Protein AF-A0A411YDJ8-F1 (afdb_monomer_lite)

Secondary structure (DSSP, 8-state):
--SSSS--SS-HHHHHHHHHHSTT--EEEE---TTHHHHHHHHHHHTT--EEEEESPPSSHHHHHHHHHHHHHHHHHHHHTS-SS--EEEEESSS--EE----

Structure (mmCIF, N/CA/C/O backbone):
data_AF-A0A411YDJ8-F1
#
_entry.id   AF-A0A411YDJ8-F1
#
loop_
_atom_site.group_PDB
_atom_site.id
_atom_site.type_symbol
_atom_site.label_atom_id
_atom_site.label_alt_id
_atom_site.label_comp_id
_atom_site.label_asym_id
_atom_site.label_entity_id
_atom_site.label_seq_id
_atom_site.pdbx_PDB_ins_code
_atom_site.Cartn_x
_atom_site.Cartn_y
_atom_site.Cartn_z
_atom_site.occupancy
_atom_site.B_iso_or_equiv
_atom_site.auth_seq_id
_atom_site.auth_comp_id
_atom_site.auth_asym_id
_atom_site.auth_atom_id
_atom_site.pdbx_PDB_model_num
ATOM 1 N N . MET A 1 1 ? 25.075 5.152 9.532 1.00 44.88 1 MET A N 1
ATOM 2 C CA . MET A 1 1 ? 25.297 3.687 9.551 1.00 44.88 1 MET A CA 1
ATOM 3 C C . MET A 1 1 ? 24.889 3.119 10.917 1.00 44.88 1 MET A C 1
ATOM 5 O O . MET A 1 1 ? 25.694 2.502 11.591 1.00 44.88 1 MET A O 1
ATOM 9 N N . GLN A 1 2 ? 23.659 3.386 11.375 1.00 37.84 2 GLN A N 1
ATOM 10 C CA . GLN A 1 2 ? 23.241 3.032 12.747 1.00 37.84 2 GLN A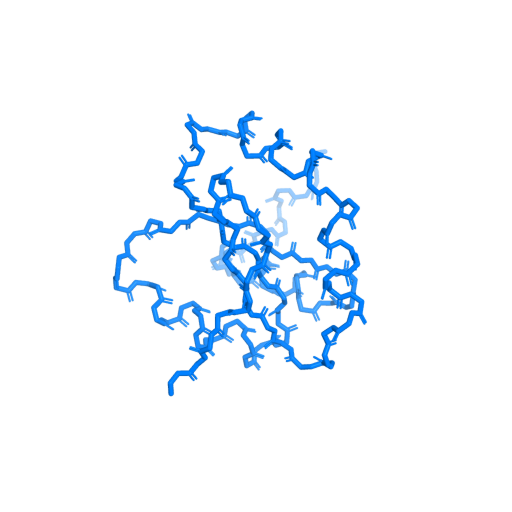 CA 1
ATOM 11 C C . GLN A 1 2 ? 21.816 2.458 12.829 1.00 37.84 2 GLN A C 1
ATOM 13 O O . GLN A 1 2 ? 21.428 1.984 13.884 1.00 37.84 2 GLN A O 1
ATOM 18 N N . LEU A 1 3 ? 21.070 2.426 11.713 1.00 37.16 3 LEU A N 1
ATOM 19 C CA . LEU A 1 3 ? 19.739 1.807 11.650 1.00 37.16 3 LEU A CA 1
ATOM 20 C C . LEU A 1 3 ? 19.780 0.277 11.491 1.00 37.16 3 LEU A C 1
ATOM 22 O O . LEU A 1 3 ? 18.787 -0.387 11.749 1.00 37.16 3 LEU A O 1
ATOM 26 N N . GLU A 1 4 ? 20.907 -0.296 11.060 1.00 41.62 4 GLU A N 1
ATOM 27 C CA . GLU A 1 4 ? 20.991 -1.735 10.756 1.00 41.62 4 GLU A CA 1
ATOM 28 C C . GLU A 1 4 ? 21.178 -2.609 12.007 1.00 41.62 4 GLU A C 1
ATOM 30 O O . GLU A 1 4 ? 20.901 -3.803 11.963 1.00 41.62 4 GLU A O 1
ATOM 35 N N . ALA A 1 5 ? 21.610 -2.027 13.131 1.00 41.62 5 ALA A N 1
ATOM 36 C CA . ALA A 1 5 ? 21.920 -2.766 14.357 1.00 41.62 5 ALA A CA 1
ATOM 37 C C . ALA A 1 5 ? 20.709 -2.973 15.290 1.00 41.62 5 ALA A C 1
ATOM 39 O O . ALA A 1 5 ? 20.763 -3.839 16.159 1.00 41.62 5 ALA A O 1
ATOM 40 N N . GLU A 1 6 ? 19.618 -2.220 15.107 1.00 43.12 6 GLU A N 1
ATOM 41 C CA . GLU A 1 6 ? 18.387 -2.348 15.910 1.00 43.12 6 GLU A CA 1
ATOM 42 C C . GLU A 1 6 ? 17.325 -3.249 15.256 1.00 43.12 6 GLU A C 1
ATOM 44 O O . GLU A 1 6 ? 16.344 -3.617 15.898 1.00 43.12 6 GLU A O 1
ATOM 49 N N . LEU A 1 7 ? 17.542 -3.692 14.011 1.00 45.66 7 LEU A N 1
ATOM 50 C CA . LEU A 1 7 ? 16.673 -4.633 13.286 1.00 45.66 7 LEU A CA 1
ATOM 51 C C . LEU A 1 7 ? 16.900 -6.089 13.748 1.00 45.66 7 LEU A C 1
ATOM 53 O O . LEU A 1 7 ? 17.043 -7.016 12.947 1.00 45.66 7 LEU A O 1
ATOM 57 N N . GLY A 1 8 ? 16.989 -6.293 15.061 1.00 39.25 8 GLY A N 1
ATOM 58 C CA . GLY A 1 8 ? 17.183 -7.592 15.683 1.00 39.25 8 GLY A CA 1
ATOM 59 C C . GLY A 1 8 ? 15.967 -8.493 15.499 1.00 39.25 8 GLY A C 1
ATOM 60 O O . GLY A 1 8 ? 15.004 -8.367 16.236 1.00 39.25 8 GLY A O 1
ATOM 61 N N . SER A 1 9 ? 16.050 -9.437 14.559 1.00 45.44 9 SER A N 1
ATOM 62 C CA . SER A 1 9 ? 15.372 -10.753 14.490 1.00 45.44 9 SER A CA 1
ATOM 63 C C . SER A 1 9 ? 13.853 -10.894 14.720 1.00 45.44 9 SER A C 1
ATOM 65 O O . SER A 1 9 ? 13.344 -11.995 14.528 1.00 45.44 9 SER A O 1
ATOM 67 N N . GLY A 1 10 ? 13.106 -9.844 15.060 1.00 46.25 10 GLY A N 1
ATOM 68 C CA . GLY A 1 10 ? 11.691 -9.754 14.716 1.00 46.25 10 GLY A CA 1
ATOM 69 C C . GLY A 1 10 ? 11.650 -9.665 13.201 1.00 46.25 10 GLY A C 1
ATOM 70 O O . GLY A 1 10 ? 12.315 -8.802 12.625 1.00 46.25 10 GLY A O 1
ATOM 71 N N . THR A 1 11 ? 11.026 -10.641 12.539 1.00 55.50 11 THR A N 1
ATOM 72 C CA . THR A 1 11 ? 11.039 -10.732 11.068 1.00 55.50 11 THR A CA 1
ATOM 73 C C . THR A 1 11 ? 10.736 -9.355 10.480 1.00 55.50 11 THR A C 1
ATOM 75 O O . THR A 1 11 ? 9.841 -8.689 10.980 1.00 55.50 11 THR A O 1
ATOM 78 N N . ALA A 1 12 ? 11.493 -8.883 9.482 1.00 66.31 12 ALA A N 1
ATOM 79 C CA . ALA A 1 12 ? 11.384 -7.510 8.962 1.00 66.31 12 ALA A CA 1
ATOM 80 C C . ALA A 1 12 ? 9.927 -7.048 8.711 1.00 66.31 12 ALA A C 1
ATOM 82 O O . ALA A 1 12 ? 9.607 -5.871 8.858 1.00 66.31 12 ALA A O 1
ATOM 83 N N . ASP A 1 13 ? 9.039 -7.996 8.410 1.00 65.00 13 ASP A N 1
ATOM 84 C CA . ASP A 1 13 ? 7.593 -7.829 8.310 1.00 65.00 13 ASP A CA 1
ATOM 85 C C . ASP A 1 13 ? 6.930 -7.2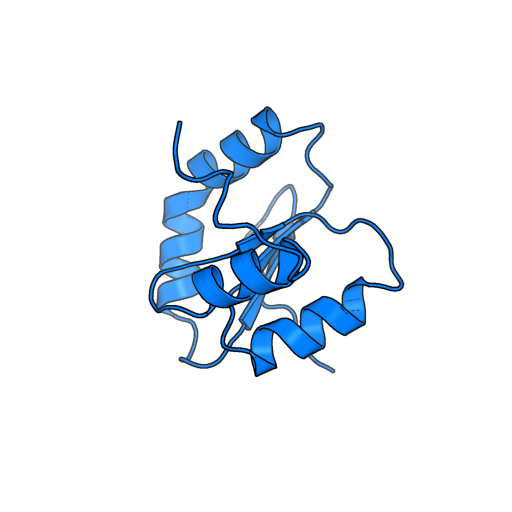83 9.592 1.00 65.00 13 ASP A C 1
ATOM 87 O O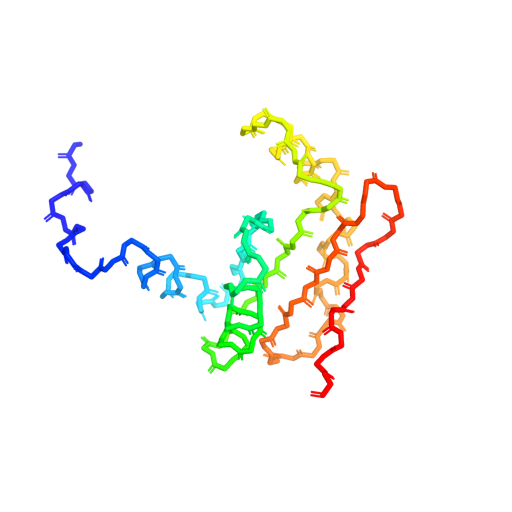 . ASP A 1 13 ? 6.096 -6.392 9.488 1.00 65.00 13 ASP A O 1
ATOM 91 N N . GLU A 1 14 ? 7.286 -7.748 10.792 1.00 67.62 14 GLU A N 1
ATOM 92 C CA . GLU A 1 14 ? 6.744 -7.254 12.072 1.00 67.62 14 GLU A CA 1
ATOM 93 C C . GLU A 1 14 ? 7.091 -5.782 12.311 1.00 67.62 14 GLU A C 1
ATOM 95 O O . GLU A 1 14 ? 6.249 -5.014 12.773 1.00 67.62 14 GLU A O 1
ATOM 100 N N . LEU A 1 15 ? 8.303 -5.366 11.939 1.00 71.69 15 LEU A N 1
ATOM 101 C CA . LEU A 1 15 ? 8.742 -3.973 12.050 1.00 71.69 15 LEU A CA 1
ATOM 102 C C . LEU A 1 15 ? 8.043 -3.079 11.022 1.00 71.69 15 LEU A C 1
ATOM 104 O O . LEU A 1 15 ? 7.597 -1.984 11.357 1.00 71.69 15 LEU A O 1
ATOM 108 N N . ILE A 1 16 ? 7.885 -3.564 9.787 1.00 73.38 16 ILE A N 1
ATOM 109 C CA . ILE A 1 16 ? 7.113 -2.875 8.743 1.00 73.38 16 ILE A CA 1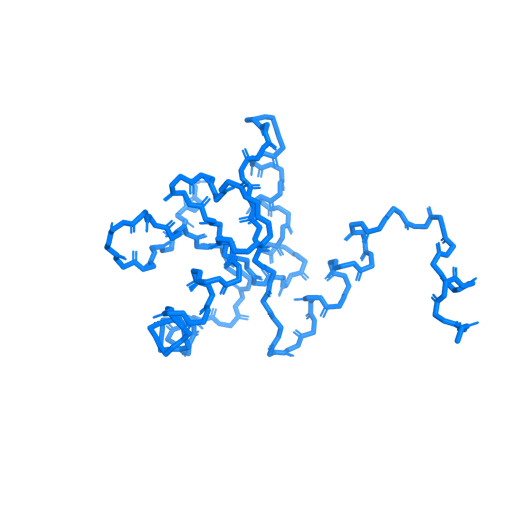
ATOM 110 C C . ILE A 1 16 ? 5.649 -2.734 9.168 1.00 73.38 16 ILE A C 1
ATOM 112 O O . ILE A 1 16 ? 5.062 -1.668 8.997 1.00 73.38 16 ILE A O 1
ATOM 116 N N . VAL A 1 17 ? 5.064 -3.785 9.741 1.00 75.25 17 VAL A N 1
ATOM 117 C CA . VAL A 1 17 ? 3.696 -3.783 10.270 1.00 75.25 17 VAL A CA 1
ATOM 118 C C . VAL A 1 17 ? 3.565 -2.809 11.433 1.00 75.25 17 VAL A C 1
ATOM 120 O O . VAL A 1 17 ? 2.620 -2.029 11.434 1.00 75.25 17 VAL A O 1
ATOM 123 N N . GLY A 1 18 ? 4.512 -2.805 12.374 1.00 77.00 18 GLY A N 1
ATOM 124 C CA . GLY A 1 18 ? 4.549 -1.846 13.476 1.00 77.00 18 GLY A CA 1
ATOM 125 C C . GLY A 1 18 ? 4.572 -0.408 12.964 1.00 77.00 18 GLY A C 1
ATOM 126 O O . GLY A 1 18 ? 3.704 0.385 13.315 1.00 77.00 18 GLY A O 1
ATOM 127 N N . TRP A 1 19 ? 5.480 -0.098 12.040 1.00 77.56 19 TRP A N 1
ATOM 128 C CA . TRP A 1 19 ? 5.573 1.238 11.454 1.00 77.56 19 TRP A CA 1
ATOM 129 C C . TRP A 1 19 ? 4.313 1.629 10.665 1.00 77.56 19 TRP A C 1
ATOM 131 O O . TRP A 1 19 ? 3.802 2.736 10.801 1.00 77.56 19 TRP A O 1
ATOM 141 N N . CYS A 1 20 ? 3.744 0.702 9.892 1.00 81.56 20 CYS A N 1
ATOM 142 C CA . CYS A 1 20 ? 2.522 0.949 9.123 1.00 81.56 20 CYS A CA 1
ATOM 143 C C . CYS A 1 20 ? 1.232 0.901 9.960 1.00 81.56 20 CYS A C 1
ATOM 145 O O . CYS A 1 20 ? 0.161 1.182 9.421 1.00 81.56 20 CYS A O 1
ATOM 147 N N . SER A 1 21 ? 1.309 0.507 11.234 1.00 78.19 21 SER A N 1
ATOM 148 C CA . SER A 1 21 ? 0.182 0.566 12.175 1.00 78.19 21 SER A CA 1
ATOM 149 C C . SER A 1 21 ? 0.009 1.962 12.780 1.00 78.19 21 SER A C 1
ATOM 151 O O . SER A 1 21 ? -1.042 2.268 13.344 1.00 78.19 21 SER A O 1
ATOM 153 N N . GLU A 1 22 ? 1.016 2.829 12.634 1.00 78.44 22 GLU A N 1
ATOM 154 C CA . GLU A 1 22 ? 0.920 4.230 13.018 1.00 78.44 22 GLU A CA 1
ATOM 155 C C . GLU A 1 22 ? -0.014 5.013 12.076 1.00 78.44 22 GLU A C 1
ATOM 157 O O . GLU A 1 22 ? -0.084 4.730 10.872 1.00 78.44 22 GLU A O 1
ATOM 162 N N . PRO A 1 23 ? -0.699 6.059 12.578 1.00 71.31 23 PRO A N 1
ATOM 163 C CA . PRO A 1 23 ? -1.499 6.942 11.739 1.00 71.31 23 PRO A CA 1
ATOM 164 C C . PRO A 1 23 ? -0.691 7.524 10.570 1.00 71.31 23 PRO A C 1
ATOM 166 O O . PRO A 1 23 ? 0.502 7.790 10.692 1.00 71.31 23 PRO A O 1
ATOM 169 N N . ASN A 1 24 ? -1.370 7.782 9.449 1.00 75.62 24 ASN A N 1
ATOM 170 C CA . ASN A 1 24 ? -0.813 8.367 8.218 1.00 75.62 24 ASN A CA 1
ATOM 171 C C . ASN A 1 24 ? 0.175 7.489 7.430 1.00 75.62 24 ASN A C 1
ATOM 173 O O . ASN A 1 24 ? 0.695 7.943 6.412 1.00 75.62 24 ASN A O 1
ATOM 177 N N . HIS A 1 25 ? 0.392 6.236 7.830 1.00 82.69 25 HIS A N 1
ATOM 178 C CA . HIS A 1 25 ? 1.196 5.293 7.060 1.00 82.69 25 HIS A CA 1
ATOM 179 C C . HIS A 1 25 ? 0.318 4.324 6.256 1.00 82.69 25 HIS A C 1
ATOM 181 O O . HIS A 1 25 ? -0.776 3.929 6.665 1.00 82.69 25 HIS A O 1
ATOM 187 N N . VAL A 1 26 ? 0.804 3.950 5.070 1.00 85.19 26 VAL A N 1
ATOM 188 C CA . VAL A 1 26 ? 0.188 2.954 4.185 1.00 85.19 26 VAL A CA 1
ATOM 189 C C . VAL A 1 26 ? 1.269 2.028 3.663 1.00 85.19 26 VAL A C 1
ATOM 191 O O . VAL A 1 26 ? 2.254 2.469 3.071 1.00 85.19 26 VAL A O 1
ATOM 194 N N . TRP A 1 27 ? 1.036 0.727 3.790 1.00 86.12 27 TRP A N 1
ATOM 195 C CA . TRP A 1 27 ? 1.898 -0.274 3.191 1.00 86.12 27 TRP A CA 1
ATOM 196 C C . TRP A 1 27 ? 1.523 -0.520 1.724 1.00 86.12 27 TRP A C 1
ATOM 198 O O . TRP A 1 27 ? 0.464 -1.068 1.418 1.00 86.12 27 TRP A O 1
ATOM 208 N N . VAL A 1 28 ? 2.408 -0.163 0.791 1.00 86.88 28 VAL A N 1
ATOM 209 C CA . VAL A 1 28 ? 2.263 -0.516 -0.632 1.00 86.88 28 VAL A CA 1
ATOM 210 C C . VAL A 1 28 ? 3.009 -1.816 -0.930 1.00 86.88 28 VAL A C 1
ATOM 212 O O . VAL A 1 28 ? 4.227 -1.885 -0.772 1.00 86.88 28 VAL A O 1
ATOM 215 N N . THR A 1 29 ? 2.294 -2.842 -1.392 1.00 82.69 29 THR A N 1
ATOM 216 C CA . THR A 1 29 ? 2.841 -4.194 -1.573 1.00 82.69 29 THR A CA 1
ATOM 217 C C . THR A 1 29 ? 2.370 -4.882 -2.861 1.00 82.69 29 THR A C 1
ATOM 219 O O . THR A 1 29 ? 1.517 -4.375 -3.598 1.00 82.69 29 THR A O 1
ATOM 222 N N . ILE A 1 30 ? 2.956 -6.046 -3.145 1.00 79.69 30 ILE A N 1
ATOM 223 C CA . ILE A 1 30 ? 2.697 -6.893 -4.315 1.00 79.69 30 ILE A CA 1
ATOM 224 C C . ILE A 1 30 ? 2.262 -8.301 -3.883 1.00 79.69 30 ILE A C 1
ATOM 226 O O . ILE A 1 30 ? 2.495 -8.746 -2.764 1.00 79.69 30 ILE A O 1
ATOM 230 N N . ASP A 1 31 ? 1.575 -9.001 -4.777 1.00 67.50 31 ASP A N 1
ATOM 231 C CA . ASP A 1 31 ? 0.713 -10.150 -4.475 1.00 67.50 31 ASP A CA 1
ATOM 232 C C . ASP A 1 31 ? 1.414 -11.525 -4.514 1.00 67.50 31 ASP A C 1
ATOM 234 O O . ASP A 1 31 ? 0.768 -12.536 -4.803 1.00 67.50 31 ASP A O 1
ATOM 238 N N . HIS A 1 32 ? 2.725 -11.591 -4.269 1.00 56.94 32 HIS A N 1
ATOM 239 C CA . HIS A 1 32 ? 3.449 -12.855 -4.400 1.00 56.94 32 HIS A CA 1
ATOM 240 C C . HIS A 1 32 ? 2.988 -13.877 -3.333 1.00 56.94 32 HIS A C 1
ATOM 242 O O . HIS A 1 32 ? 3.044 -13.642 -2.121 1.00 56.94 32 HIS A O 1
ATOM 248 N N . ASP A 1 33 ? 2.514 -15.007 -3.861 1.00 43.34 33 ASP A N 1
ATOM 249 C CA . ASP A 1 33 ? 1.933 -16.210 -3.258 1.00 43.34 33 ASP A CA 1
ATOM 250 C C . ASP A 1 33 ? 0.496 -16.171 -2.703 1.00 43.34 33 ASP A C 1
ATOM 252 O O . ASP A 1 33 ? 0.156 -15.604 -1.662 1.00 43.34 33 ASP A O 1
ATOM 256 N N . ALA A 1 34 ? -0.369 -16.933 -3.378 1.00 38.69 34 ALA A N 1
ATOM 257 C CA . ALA A 1 34 ? -1.791 -17.089 -3.088 1.00 38.69 34 ALA A CA 1
ATOM 258 C C . ALA A 1 34 ? -2.111 -17.755 -1.728 1.00 38.69 34 ALA A C 1
ATOM 260 O O . ALA A 1 34 ? -3.271 -17.724 -1.321 1.00 38.69 34 ALA A O 1
ATOM 261 N N . ARG A 1 35 ? -1.122 -18.299 -0.998 1.00 44.22 35 ARG A N 1
ATOM 262 C CA . ARG A 1 35 ? -1.284 -18.758 0.402 1.00 44.22 35 ARG A CA 1
ATOM 263 C C . ARG A 1 35 ? -1.197 -17.612 1.414 1.00 44.22 35 ARG A C 1
ATOM 265 O O . ARG A 1 35 ? -1.948 -17.593 2.383 1.00 44.22 35 ARG A O 1
ATOM 272 N N . SER A 1 36 ? -0.348 -16.625 1.152 1.00 53.91 36 SER A N 1
ATOM 273 C CA . SER A 1 36 ? -0.083 -15.483 2.040 1.00 53.91 36 SER A CA 1
ATOM 274 C C . SER A 1 36 ? -1.085 -14.346 1.840 1.00 53.91 36 SER A C 1
ATOM 276 O O . SER A 1 36 ? -1.201 -13.456 2.675 1.00 53.91 36 SER A O 1
ATOM 278 N N . ARG A 1 37 ? -1.823 -14.384 0.725 1.00 58.75 37 ARG A N 1
ATOM 279 C CA . ARG A 1 37 ? -2.836 -13.403 0.335 1.00 58.75 37 ARG A CA 1
ATOM 280 C C . ARG A 1 37 ? -3.935 -13.250 1.384 1.00 58.75 37 ARG A C 1
ATOM 282 O O . ARG A 1 37 ? -4.189 -12.148 1.847 1.00 58.75 37 ARG A O 1
ATOM 289 N N . HIS A 1 38 ? -4.589 -14.349 1.761 1.00 57.16 38 HIS A N 1
ATOM 290 C CA . HIS A 1 38 ? -5.682 -14.285 2.732 1.00 57.16 38 HIS A CA 1
ATOM 291 C C . HIS A 1 38 ? -5.166 -13.904 4.116 1.00 57.16 38 HIS A C 1
ATOM 293 O O . HIS A 1 38 ? -5.751 -13.030 4.734 1.00 57.16 38 HIS A O 1
ATOM 299 N N . ILE A 1 39 ? -4.031 -14.476 4.531 1.00 56.88 39 ILE A N 1
ATOM 300 C CA . ILE A 1 39 ? -3.425 -14.239 5.845 1.00 56.88 39 ILE A CA 1
ATOM 301 C C . ILE A 1 39 ? -3.013 -12.772 5.994 1.00 56.88 39 ILE A C 1
ATOM 303 O O . ILE A 1 39 ? -3.417 -12.125 6.951 1.00 56.88 39 ILE A O 1
ATOM 307 N N . ARG A 1 40 ? -2.291 -12.197 5.023 1.00 64.69 40 ARG A N 1
ATOM 308 C CA . ARG A 1 40 ? -1.912 -10.776 5.074 1.00 64.69 40 ARG A CA 1
ATOM 309 C C . ARG A 1 40 ? -3.139 -9.866 4.990 1.00 64.69 40 ARG A C 1
ATOM 311 O O . ARG A 1 40 ? -3.236 -8.909 5.743 1.00 64.69 40 ARG A O 1
ATOM 318 N N . PHE A 1 41 ? -4.121 -10.178 4.146 1.00 68.00 41 PHE A N 1
ATOM 319 C CA . PHE A 1 41 ? -5.314 -9.332 4.011 1.00 68.00 41 PHE A CA 1
ATOM 320 C C . PHE A 1 41 ? -6.316 -9.459 5.154 1.00 68.00 41 PHE A C 1
ATOM 322 O O . PHE A 1 41 ? -7.089 -8.531 5.361 1.00 68.00 41 PHE A O 1
ATOM 329 N N . SER A 1 42 ? -6.321 -10.565 5.897 1.00 65.94 42 SER A N 1
ATOM 330 C CA . SER A 1 42 ? -7.107 -10.690 7.122 1.00 65.94 42 SER A CA 1
ATOM 331 C C . SER A 1 42 ? -6.364 -10.110 8.322 1.00 65.94 42 SER A C 1
ATOM 333 O O . SER A 1 42 ? -6.995 -9.494 9.171 1.00 65.94 42 SER A O 1
ATOM 335 N N . MET A 1 43 ? -5.037 -10.271 8.396 1.00 72.12 43 MET A N 1
ATOM 336 C CA . MET A 1 43 ? -4.247 -9.837 9.552 1.00 72.12 43 MET A CA 1
ATOM 337 C C . MET A 1 43 ? -3.930 -8.342 9.548 1.00 72.12 43 MET A C 1
ATOM 339 O O . MET A 1 43 ? -4.041 -7.708 10.592 1.00 72.12 43 MET A O 1
ATOM 343 N N . LEU A 1 44 ? -3.572 -7.742 8.409 1.00 76.25 44 LEU A N 1
ATOM 344 C CA . LEU A 1 44 ? -3.180 -6.325 8.370 1.00 76.25 44 LEU A CA 1
ATOM 345 C C . LEU A 1 44 ? -4.290 -5.388 8.875 1.00 76.25 44 LEU A C 1
ATOM 347 O O . LEU A 1 44 ? -4.004 -4.572 9.751 1.00 76.25 44 LEU A O 1
ATOM 351 N N . PRO A 1 45 ? -5.563 -5.567 8.468 1.00 75.12 45 PRO A N 1
ATOM 352 C CA . PRO A 1 45 ? -6.689 -4.871 9.084 1.00 75.12 45 PRO A CA 1
ATOM 353 C C . PRO A 1 45 ? -6.774 -5.015 10.605 1.00 75.12 45 PRO A C 1
ATOM 355 O O . PRO A 1 45 ? -7.010 -4.028 11.300 1.00 75.12 45 PRO A O 1
ATOM 358 N N . THR A 1 46 ? -6.574 -6.230 11.134 1.00 75.25 46 THR A N 1
ATOM 359 C CA . THR A 1 46 ? -6.645 -6.490 12.586 1.00 75.25 46 THR A CA 1
ATOM 360 C C . THR A 1 46 ? -5.514 -5.830 13.367 1.00 75.25 46 THR A C 1
ATOM 362 O O . THR A 1 46 ? -5.678 -5.559 14.551 1.00 75.25 46 THR A O 1
ATOM 365 N N . LEU A 1 47 ? -4.403 -5.527 12.696 1.00 77.25 47 LEU A N 1
ATOM 366 C CA . LEU A 1 47 ? -3.244 -4.834 13.255 1.00 77.25 47 LEU A CA 1
ATOM 367 C C . LEU A 1 47 ? -3.299 -3.315 13.014 1.00 77.25 47 LEU A C 1
ATOM 369 O O . LEU A 1 47 ? -2.321 -2.622 13.257 1.00 77.25 47 LEU A O 1
ATOM 373 N N . GLY A 1 48 ? -4.427 -2.792 12.516 1.00 78.62 48 GLY A N 1
ATOM 374 C CA . GLY A 1 48 ? -4.602 -1.365 12.235 1.00 78.62 48 GLY A CA 1
ATOM 375 C C . GLY A 1 48 ? -3.877 -0.873 10.980 1.00 78.62 48 GLY A C 1
ATOM 376 O O . GLY A 1 48 ? -3.873 0.322 10.713 1.00 78.62 48 GLY A O 1
ATOM 377 N N . VAL A 1 49 ? -3.304 -1.772 10.178 1.00 81.44 49 VAL A N 1
ATOM 378 C CA . VAL A 1 49 ? -2.500 -1.408 9.009 1.00 81.44 49 VAL A CA 1
ATOM 379 C C . VAL A 1 49 ? -3.381 -1.141 7.790 1.00 81.44 49 VAL A C 1
ATOM 381 O O . VAL A 1 49 ? -4.227 -1.955 7.402 1.00 81.44 49 VAL A O 1
ATOM 384 N N . HIS A 1 50 ? -3.129 -0.012 7.131 1.00 84.38 50 HIS A N 1
ATOM 385 C CA . HIS A 1 50 ? -3.653 0.297 5.804 1.00 84.38 50 HIS A CA 1
ATOM 386 C C . HIS A 1 50 ? -2.723 -0.245 4.716 1.00 84.38 50 HIS A C 1
ATOM 388 O O . HIS A 1 50 ? -1.519 -0.006 4.759 1.00 84.38 50 HIS A O 1
ATOM 394 N N . ALA A 1 51 ? -3.263 -0.957 3.720 1.00 85.88 51 ALA A N 1
ATOM 395 C CA . ALA A 1 51 ? -2.435 -1.589 2.689 1.00 85.88 51 ALA A CA 1
ATOM 396 C C . ALA A 1 51 ? -2.983 -1.436 1.262 1.00 85.88 51 ALA A C 1
ATOM 398 O O . ALA A 1 51 ? -4.147 -1.733 1.002 1.00 85.88 51 ALA A O 1
ATOM 399 N N . ILE A 1 52 ? -2.130 -1.051 0.310 1.00 88.50 52 ILE A N 1
ATOM 400 C CA . ILE A 1 52 ? -2.443 -0.985 -1.124 1.00 88.50 52 ILE A CA 1
ATOM 401 C C . ILE A 1 52 ? -1.676 -2.078 -1.861 1.00 88.50 52 ILE A C 1
ATOM 403 O O . ILE A 1 52 ? -0.453 -2.155 -1.803 1.00 88.50 52 ILE A O 1
ATOM 407 N N . VAL A 1 53 ? -2.403 -2.898 -2.611 1.00 87.00 53 VAL A N 1
ATOM 408 C CA . VAL A 1 53 ? -1.846 -4.013 -3.377 1.00 87.00 53 VAL A CA 1
ATOM 409 C C . VAL A 1 53 ? -1.845 -3.666 -4.854 1.00 87.00 53 VAL A C 1
ATOM 411 O O . VAL A 1 53 ? -2.907 -3.449 -5.444 1.00 87.00 53 VAL A O 1
ATOM 414 N N . LEU A 1 54 ? -0.672 -3.653 -5.477 1.00 87.94 54 LEU A N 1
ATOM 415 C CA . LEU A 1 54 ? -0.551 -3.398 -6.910 1.00 87.94 54 LEU A CA 1
ATOM 416 C C . LEU A 1 54 ? -0.856 -4.666 -7.721 1.00 87.94 54 LEU A C 1
ATOM 418 O O . LEU A 1 54 ? -0.293 -5.732 -7.467 1.00 87.94 54 LEU A O 1
ATOM 422 N N . ARG A 1 55 ? -1.747 -4.553 -8.715 1.00 85.25 55 ARG A N 1
ATOM 423 C CA . ARG A 1 55 ? -2.048 -5.617 -9.685 1.00 85.25 55 ARG A CA 1
ATOM 424 C C . ARG A 1 55 ? -2.200 -5.066 -11.105 1.00 85.25 55 ARG A C 1
ATOM 426 O O . ARG A 1 55 ? -3.045 -4.208 -11.322 1.00 85.25 55 ARG A O 1
ATOM 433 N N . PRO A 1 56 ? -1.521 -5.603 -12.130 1.00 84.12 56 PRO A N 1
ATOM 434 C CA . PRO A 1 56 ? -0.531 -6.659 -12.068 1.00 84.12 56 PRO A CA 1
ATOM 435 C C . PRO A 1 56 ? 0.697 -6.182 -11.304 1.00 84.12 56 PRO A C 1
ATOM 437 O O . PRO A 1 56 ? 0.865 -4.991 -11.045 1.00 84.12 56 PRO A O 1
ATOM 440 N N . GLU A 1 57 ? 1.522 -7.146 -10.943 1.00 85.69 57 GLU A N 1
ATOM 441 C CA . GLU A 1 57 ? 2.780 -6.883 -10.276 1.00 85.69 57 GLU A CA 1
ATOM 442 C C . GLU A 1 57 ? 3.672 -5.960 -11.130 1.00 85.69 57 GLU A C 1
ATOM 444 O O . GLU A 1 57 ? 3.826 -6.201 -12.335 1.00 85.69 57 GLU A O 1
ATOM 449 N N . PRO A 1 58 ? 4.227 -4.886 -10.543 1.00 85.81 58 PRO A N 1
ATOM 450 C CA . PRO A 1 58 ? 5.231 -4.063 -11.199 1.00 85.81 58 PRO A CA 1
ATOM 451 C C . PRO A 1 58 ? 6.495 -4.886 -11.466 1.00 85.81 58 PRO A C 1
ATOM 453 O O . PRO A 1 58 ? 6.915 -5.679 -10.632 1.00 85.81 58 PRO A O 1
ATOM 456 N N . ARG A 1 59 ? 7.180 -4.642 -12.585 1.00 88.81 59 ARG A N 1
ATOM 457 C CA . ARG A 1 59 ? 8.402 -5.367 -12.995 1.00 88.81 59 ARG A CA 1
ATOM 458 C C . ARG A 1 59 ? 9.639 -5.052 -12.142 1.00 88.81 59 ARG A C 1
ATOM 460 O O . ARG A 1 59 ? 10.756 -5.380 -12.531 1.00 88.81 59 ARG A O 1
ATOM 467 N N . GLY A 1 60 ? 9.458 -4.359 -11.024 1.00 85.75 60 GLY A N 1
ATOM 468 C CA . GLY A 1 60 ? 10.510 -3.990 -10.092 1.00 85.75 60 GLY A CA 1
ATOM 469 C C . GLY A 1 60 ? 10.229 -2.678 -9.354 1.00 85.75 60 GLY A C 1
ATOM 470 O O . GLY A 1 60 ? 9.219 -2.010 -9.615 1.00 85.75 60 GLY A O 1
ATOM 471 N N . PRO A 1 61 ? 11.158 -2.255 -8.477 1.00 84.50 61 PRO A N 1
ATOM 472 C CA . PRO A 1 61 ? 10.974 -1.099 -7.595 1.00 84.50 61 PRO A CA 1
ATOM 473 C C . PRO A 1 61 ? 10.672 0.206 -8.336 1.00 84.50 61 PRO A C 1
ATOM 475 O O . PRO A 1 61 ? 9.896 1.031 -7.864 1.00 84.50 61 PRO A O 1
ATOM 478 N N . ARG A 1 62 ? 11.237 0.389 -9.537 1.00 89.25 62 ARG A N 1
ATOM 479 C CA . ARG A 1 62 ? 11.003 1.588 -10.354 1.00 89.25 62 ARG A CA 1
ATOM 480 C C . ARG A 1 62 ? 9.553 1.704 -10.825 1.00 89.25 62 ARG A C 1
ATOM 482 O O . ARG A 1 62 ? 8.990 2.791 -10.783 1.00 89.25 62 ARG A O 1
ATOM 489 N N . GLU A 1 63 ? 8.951 0.610 -11.286 1.00 88.25 63 GLU A N 1
ATOM 490 C CA . GLU A 1 63 ? 7.556 0.613 -11.752 1.00 88.25 63 GLU A CA 1
ATOM 491 C C . GLU A 1 63 ? 6.577 0.686 -10.572 1.00 88.25 63 GLU A C 1
ATOM 493 O O . GLU A 1 63 ? 5.526 1.325 -10.673 1.00 88.25 63 GLU A O 1
ATOM 498 N N . GLN A 1 64 ? 6.956 0.111 -9.427 1.00 86.62 64 GLN A N 1
ATOM 499 C CA . GLN A 1 64 ? 6.235 0.288 -8.171 1.00 86.62 64 GLN A CA 1
ATOM 500 C C . GLN A 1 64 ? 6.225 1.762 -7.756 1.00 86.62 64 GLN A C 1
ATOM 502 O O . GLN A 1 64 ? 5.149 2.332 -7.592 1.00 86.62 64 GLN A O 1
ATOM 507 N N . LEU A 1 65 ? 7.395 2.402 -7.672 1.00 88.88 65 LEU A N 1
ATOM 508 C CA . LEU A 1 65 ? 7.513 3.822 -7.336 1.00 88.88 65 LEU A CA 1
ATOM 509 C C . LEU A 1 65 ? 6.743 4.698 -8.327 1.00 88.88 65 LEU A C 1
ATOM 511 O O . LEU A 1 65 ? 5.999 5.582 -7.918 1.00 88.88 65 LEU A O 1
ATOM 515 N N . TRP A 1 66 ? 6.867 4.419 -9.626 1.00 91.69 66 TRP A N 1
ATOM 516 C CA . TRP A 1 66 ? 6.114 5.134 -10.653 1.00 91.69 66 TRP A CA 1
ATOM 517 C C . TRP A 1 66 ? 4.603 5.034 -10.431 1.00 91.69 66 TRP A C 1
ATOM 519 O O . TRP A 1 66 ? 3.891 6.029 -10.565 1.00 91.69 66 TRP A O 1
ATOM 529 N N . SER A 1 67 ? 4.110 3.852 -10.057 1.00 89.88 67 SER A N 1
ATOM 530 C CA . SER A 1 67 ? 2.693 3.641 -9.754 1.00 89.88 67 SER A CA 1
ATOM 531 C C . SER A 1 67 ? 2.248 4.454 -8.541 1.00 89.88 67 SER A C 1
ATOM 533 O O . SER A 1 67 ? 1.182 5.056 -8.604 1.00 89.88 67 SER A O 1
ATOM 535 N N . VAL A 1 68 ? 3.071 4.515 -7.487 1.00 89.56 68 VAL A N 1
ATOM 536 C CA . VAL A 1 68 ? 2.805 5.333 -6.291 1.00 89.56 68 VAL A CA 1
ATOM 537 C C . VAL A 1 68 ? 2.723 6.809 -6.662 1.00 89.56 68 VAL A C 1
ATOM 539 O O . VAL A 1 68 ? 1.700 7.441 -6.430 1.00 89.56 68 VAL A O 1
ATOM 542 N N . VAL A 1 69 ? 3.765 7.345 -7.300 1.00 91.88 69 VAL A N 1
ATOM 543 C CA . VAL A 1 69 ? 3.854 8.774 -7.633 1.00 91.88 69 VAL A CA 1
ATOM 544 C C . VAL A 1 69 ? 2.720 9.195 -8.567 1.00 91.88 69 VAL A C 1
ATOM 546 O O . VAL A 1 69 ? 2.067 10.204 -8.335 1.00 91.88 69 VAL A O 1
ATOM 549 N N . THR A 1 70 ? 2.431 8.397 -9.596 1.00 92.69 70 THR A N 1
ATOM 550 C CA . THR A 1 70 ? 1.405 8.737 -10.597 1.00 92.69 70 THR A CA 1
ATOM 551 C C . THR A 1 70 ? -0.019 8.670 -10.039 1.00 92.69 70 THR A C 1
ATOM 553 O O . THR A 1 70 ? -0.931 9.269 -10.601 1.00 92.69 70 THR A O 1
ATOM 556 N N . ARG A 1 71 ? -0.243 7.897 -8.973 1.00 91.88 71 ARG A N 1
ATOM 557 C CA . ARG A 1 71 ? -1.575 7.660 -8.397 1.00 91.88 71 ARG A CA 1
ATOM 558 C C . ARG A 1 71 ? -1.771 8.324 -7.041 1.00 91.88 71 ARG A C 1
ATOM 560 O O . ARG A 1 71 ? -2.836 8.152 -6.460 1.00 91.88 71 ARG A O 1
ATOM 567 N N . PHE A 1 72 ? -0.775 9.059 -6.553 1.00 90.19 72 PHE A N 1
ATOM 568 C CA . PHE A 1 72 ? -0.728 9.555 -5.183 1.00 90.19 72 PHE A CA 1
ATOM 569 C C . PHE A 1 72 ? -1.993 10.327 -4.790 1.00 90.19 72 PHE A C 1
ATOM 571 O O . PHE A 1 72 ? -2.667 9.930 -3.846 1.00 90.19 72 PHE A O 1
ATOM 578 N N . GLU A 1 73 ? -2.377 11.342 -5.568 1.00 90.44 73 GLU A N 1
ATOM 579 C CA . GLU A 1 73 ? -3.575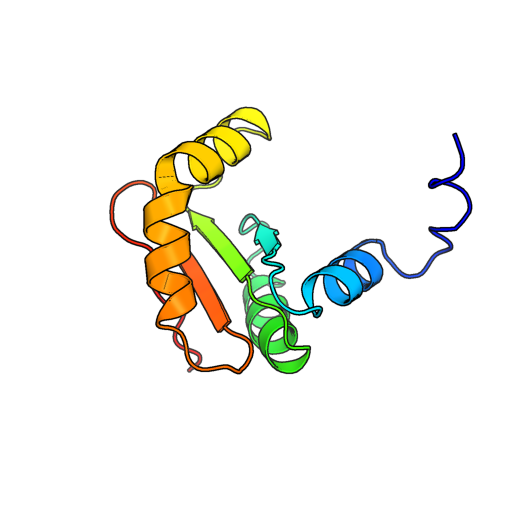 12.155 -5.297 1.00 90.44 73 GLU A CA 1
ATOM 580 C C . GLU A 1 73 ? -4.859 11.307 -5.294 1.00 90.44 73 GLU A C 1
ATOM 582 O O . GLU A 1 73 ? -5.721 11.440 -4.427 1.00 90.44 73 GLU A O 1
ATOM 587 N N . GLU A 1 74 ? -4.984 10.377 -6.247 1.00 89.50 74 GLU A N 1
ATOM 588 C CA . GLU A 1 74 ? -6.136 9.473 -6.332 1.00 89.50 74 GLU A CA 1
ATOM 589 C C . GLU A 1 74 ? -6.242 8.590 -5.080 1.00 89.50 74 GLU A C 1
ATOM 591 O O . GLU A 1 74 ? -7.338 8.351 -4.563 1.00 89.50 74 GLU A O 1
ATOM 596 N N . TRP A 1 75 ? -5.102 8.101 -4.594 1.00 90.44 75 TRP A N 1
ATOM 597 C CA . TRP A 1 75 ? -5.030 7.285 -3.391 1.00 90.44 75 TRP A CA 1
ATOM 598 C C . TRP A 1 75 ? -5.325 8.099 -2.144 1.00 90.44 75 TRP A C 1
ATOM 600 O O . TRP A 1 75 ? -6.131 7.651 -1.339 1.00 90.44 75 TRP A O 1
ATOM 610 N N . GLU A 1 76 ? -4.747 9.287 -2.002 1.00 88.25 76 GLU A N 1
ATOM 611 C CA . GLU A 1 76 ? -4.996 10.178 -0.869 1.00 88.25 76 GLU A CA 1
ATOM 612 C C . GLU A 1 76 ? -6.496 10.465 -0.720 1.00 88.25 76 GLU A C 1
ATOM 614 O O . GLU A 1 76 ? -7.073 10.242 0.346 1.00 88.25 76 GLU A O 1
ATOM 619 N N . HIS A 1 77 ? -7.173 10.816 -1.818 1.00 87.19 77 HIS A N 1
ATOM 620 C CA . HIS A 1 77 ? -8.623 10.995 -1.820 1.00 87.19 77 HIS A CA 1
ATOM 621 C C . HIS A 1 77 ? -9.385 9.718 -1.442 1.00 87.19 77 HIS A C 1
ATOM 623 O O . HIS A 1 77 ? -10.355 9.770 -0.683 1.00 87.19 77 HIS A O 1
ATOM 629 N N . ALA A 1 78 ? -8.990 8.559 -1.967 1.00 83.88 78 ALA A N 1
ATOM 630 C CA . ALA A 1 78 ? -9.659 7.297 -1.655 1.00 83.88 78 ALA A CA 1
ATOM 631 C C . ALA A 1 78 ? -9.459 6.864 -0.189 1.00 83.88 78 ALA A C 1
ATOM 633 O O . ALA A 1 78 ? -10.374 6.293 0.410 1.00 83.88 78 ALA A O 1
ATOM 634 N N . LEU A 1 79 ? -8.285 7.145 0.379 1.00 83.00 79 LEU A N 1
ATOM 635 C CA . LEU A 1 79 ? -7.908 6.834 1.756 1.00 83.00 79 LEU A CA 1
ATOM 636 C C . LEU A 1 79 ? -8.572 7.785 2.756 1.00 83.00 79 LEU A C 1
ATOM 638 O O . LEU A 1 79 ? -9.070 7.322 3.774 1.00 83.00 79 LEU A O 1
ATOM 642 N N . ALA A 1 80 ? -8.677 9.080 2.448 1.00 82.38 80 ALA A N 1
ATOM 643 C CA . ALA A 1 80 ? -9.364 10.053 3.303 1.00 82.38 80 ALA A CA 1
ATOM 644 C C . ALA A 1 80 ? -10.854 9.717 3.511 1.00 82.38 80 ALA A C 1
ATOM 646 O O . ALA A 1 80 ? -11.434 10.011 4.551 1.00 82.38 80 ALA A O 1
ATOM 647 N N . ASN A 1 81 ? -11.476 9.063 2.527 1.00 75.44 81 ASN A N 1
ATOM 648 C CA . ASN A 1 81 ? -12.875 8.630 2.587 1.00 75.44 81 ASN A CA 1
ATOM 649 C C . ASN A 1 81 ? -13.060 7.244 3.230 1.00 75.44 81 ASN A C 1
ATOM 651 O O . ASN A 1 81 ? -14.173 6.709 3.290 1.00 75.44 81 ASN A O 1
ATOM 655 N N . ALA A 1 82 ? -11.977 6.610 3.671 1.00 68.88 82 ALA A N 1
ATOM 656 C CA . ALA A 1 82 ? -12.029 5.304 4.286 1.00 68.88 82 ALA A CA 1
ATOM 657 C C . ALA A 1 82 ? -12.255 5.413 5.797 1.00 68.88 82 ALA A C 1
ATOM 659 O O . ALA A 1 82 ? -11.490 6.063 6.494 1.00 68.88 82 ALA A O 1
ATOM 660 N N . GLN A 1 83 ? -13.299 4.757 6.320 1.00 63.41 83 GLN A N 1
ATOM 661 C CA . GLN A 1 83 ? -13.526 4.719 7.771 1.00 63.41 83 GLN A CA 1
ATOM 662 C C . GLN A 1 83 ? -12.341 4.076 8.508 1.00 63.41 83 GLN A C 1
ATOM 664 O O . GLN A 1 83 ? -11.736 3.129 8.004 1.00 63.41 83 GLN A O 1
ATOM 669 N N . GLU A 1 84 ? -12.119 4.557 9.730 1.00 61.69 84 GLU A N 1
ATOM 670 C CA . GLU A 1 84 ? -10.886 4.547 10.537 1.00 61.69 84 GLU A CA 1
ATOM 671 C C . GLU A 1 84 ? -10.242 3.194 10.889 1.00 61.69 84 GLU A C 1
ATOM 673 O O . GLU A 1 84 ? -9.212 3.176 11.555 1.00 61.69 84 GLU A O 1
ATOM 678 N N . ARG A 1 85 ? -10.803 2.047 10.492 1.00 61.09 85 ARG A N 1
ATOM 679 C CA . ARG A 1 85 ? -10.231 0.741 10.861 1.00 61.09 85 ARG A CA 1
ATOM 680 C C . ARG A 1 85 ? -9.674 0.014 9.649 1.00 61.09 85 ARG A C 1
ATOM 682 O O . ARG A 1 85 ? -10.460 -0.463 8.832 1.00 61.09 85 ARG A O 1
ATOM 689 N N . GLY A 1 86 ? -8.339 -0.078 9.597 1.00 67.19 86 GLY A N 1
ATOM 690 C CA . GLY A 1 86 ? -7.544 -1.105 8.917 1.00 67.19 86 GLY A CA 1
ATOM 691 C C . GLY A 1 86 ? -8.169 -1.651 7.634 1.00 67.19 86 GLY A C 1
ATOM 692 O O . GLY A 1 86 ? -8.936 -2.609 7.673 1.00 67.19 86 GLY A O 1
ATOM 693 N N . ARG A 1 87 ? -7.863 -1.060 6.478 1.00 80.50 87 ARG A N 1
ATOM 694 C CA . ARG A 1 87 ? -8.393 -1.496 5.182 1.00 80.50 87 ARG A CA 1
ATOM 695 C C . ARG A 1 87 ? -7.286 -1.904 4.226 1.00 80.50 87 ARG A C 1
ATOM 697 O O . ARG A 1 87 ? -6.171 -1.389 4.242 1.00 80.50 87 ARG A O 1
ATOM 704 N N . THR A 1 88 ? -7.635 -2.837 3.353 1.00 83.94 88 THR A N 1
ATOM 705 C CA . THR A 1 88 ? -6.802 -3.248 2.229 1.00 83.94 88 THR A CA 1
ATOM 706 C C . THR A 1 88 ? -7.481 -2.838 0.930 1.00 83.94 88 THR A C 1
ATOM 708 O O . THR A 1 88 ? -8.689 -3.021 0.768 1.00 83.94 88 THR A O 1
ATOM 711 N N . TRP A 1 89 ? -6.710 -2.322 -0.021 1.00 88.06 89 TRP A N 1
AT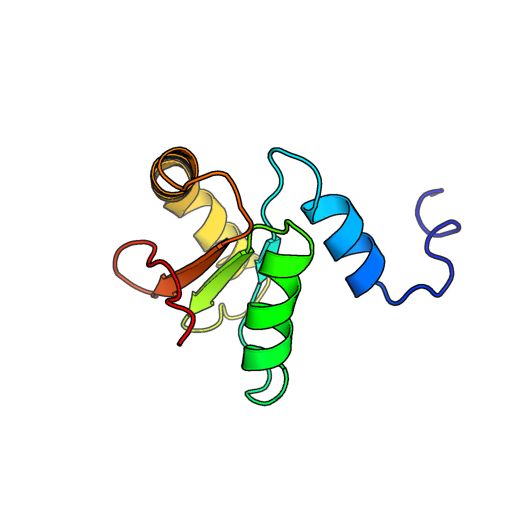OM 712 C CA . TRP A 1 89 ? -7.169 -1.981 -1.361 1.00 88.06 89 TRP A CA 1
ATOM 713 C C . TRP A 1 89 ? -6.351 -2.690 -2.428 1.00 88.06 89 TRP A C 1
ATOM 715 O O . TRP A 1 89 ? -5.202 -3.069 -2.220 1.00 88.06 89 TRP A O 1
ATOM 725 N N . VAL A 1 90 ? -6.941 -2.821 -3.610 1.00 88.38 90 VAL A N 1
ATOM 726 C CA . VAL A 1 90 ? -6.272 -3.310 -4.812 1.00 88.38 90 VAL A CA 1
ATOM 727 C C . VAL A 1 90 ? -6.242 -2.191 -5.844 1.00 88.38 90 VAL A C 1
ATOM 729 O O . VAL A 1 90 ? -7.292 -1.674 -6.237 1.00 88.38 90 VAL A O 1
ATOM 732 N N . GLN A 1 91 ? -5.044 -1.847 -6.309 1.00 90.56 91 GLN A N 1
ATOM 733 C CA . GLN A 1 91 ? -4.823 -0.961 -7.444 1.00 90.56 91 GLN A CA 1
ATOM 734 C C . GLN A 1 91 ? -4.668 -1.801 -8.721 1.00 90.56 91 GLN A C 1
ATOM 736 O O . GLN A 1 91 ? -3.636 -2.452 -8.893 1.00 90.56 91 GLN A O 1
ATOM 741 N N . PRO A 1 92 ? -5.650 -1.796 -9.643 1.00 86.31 92 PRO A N 1
ATOM 742 C CA . PRO A 1 92 ? -5.494 -2.415 -10.956 1.00 86.31 92 PRO A CA 1
ATOM 743 C C . PRO A 1 92 ? -4.537 -1.603 -11.857 1.00 86.31 92 PRO A C 1
ATOM 745 O O . PRO A 1 92 ? -4.402 -0.393 -11.685 1.00 86.31 92 PRO A O 1
ATOM 748 N N . ARG A 1 93 ? -3.957 -2.218 -12.905 1.00 82.38 93 ARG A N 1
ATOM 749 C CA . ARG A 1 93 ? -3.092 -1.533 -13.901 1.00 82.38 93 ARG A CA 1
ATOM 750 C C . ARG A 1 93 ? -3.732 -0.261 -14.438 1.00 82.38 93 ARG A C 1
ATOM 752 O O . ARG A 1 93 ? -3.083 0.748 -14.694 1.00 82.38 93 ARG A O 1
ATOM 759 N N . LYS A 1 94 ? -5.027 -0.390 -14.705 1.00 81.50 94 LYS A N 1
ATOM 760 C CA . LYS A 1 94 ? -5.905 0.630 -15.245 1.00 81.50 94 LYS A CA 1
ATOM 761 C C . LYS A 1 94 ? -7.162 0.631 -14.394 1.00 81.50 94 LYS A C 1
ATOM 763 O O . LYS A 1 94 ? -7.736 -0.426 -14.137 1.00 81.50 94 LYS A O 1
ATOM 768 N N . GLY A 1 95 ? -7.594 1.819 -14.003 1.00 84.38 95 GLY A N 1
ATOM 769 C CA . GLY A 1 95 ? -8.772 2.012 -13.171 1.00 84.38 95 GLY A CA 1
ATOM 770 C C . GLY A 1 95 ? -8.419 2.492 -11.773 1.00 84.38 95 GLY A C 1
ATOM 771 O O . GLY A 1 95 ? -7.257 2.766 -11.475 1.00 84.38 95 GLY A O 1
ATOM 772 N N . ARG A 1 96 ? -9.468 2.625 -10.964 1.00 88.12 96 ARG A N 1
ATOM 773 C CA . ARG A 1 96 ? -9.381 3.245 -9.648 1.00 88.12 96 ARG A CA 1
ATOM 774 C C . ARG A 1 96 ? -8.988 2.269 -8.554 1.00 88.12 96 ARG A C 1
ATOM 776 O O . ARG A 1 96 ? -9.218 1.066 -8.710 1.00 88.12 96 ARG A O 1
ATOM 783 N N . LEU A 1 97 ? -8.468 2.800 -7.453 1.00 89.50 97 LEU A N 1
ATOM 784 C CA . LEU A 1 97 ? -8.252 2.048 -6.220 1.00 89.50 97 LEU A CA 1
ATOM 785 C C . LEU A 1 97 ? -9.573 1.417 -5.737 1.00 89.50 97 LEU A C 1
ATOM 787 O O . LEU A 1 97 ? -10.596 2.096 -5.631 1.00 89.50 97 LEU A O 1
ATOM 791 N N . LYS A 1 98 ? -9.577 0.105 -5.469 1.00 87.62 98 LYS A N 1
ATOM 792 C CA . LYS A 1 98 ? -10.783 -0.630 -5.046 1.00 87.62 98 LYS A CA 1
ATOM 793 C C . LYS A 1 98 ? -10.597 -1.219 -3.653 1.00 87.62 98 LYS A C 1
ATOM 795 O O . LYS A 1 98 ? -9.605 -1.916 -3.453 1.00 87.62 98 LYS A O 1
ATOM 800 N N . PRO A 1 99 ? -11.537 -1.018 -2.712 1.00 85.19 99 PRO A N 1
ATOM 801 C CA . PRO A 1 99 ? -11.467 -1.687 -1.421 1.00 85.19 99 PRO A CA 1
ATOM 802 C C . PRO A 1 99 ? -11.582 -3.198 -1.623 1.00 85.19 99 PRO A C 1
ATOM 804 O O . PRO A 1 99 ? -12.455 -3.682 -2.354 1.00 85.19 99 PRO A O 1
ATOM 807 N N . LEU A 1 100 ? -10.697 -3.946 -0.975 1.00 78.06 100 LEU A N 1
ATOM 808 C CA . LEU A 1 100 ? -10.788 -5.391 -0.910 1.00 78.06 100 LEU A CA 1
ATOM 809 C C . LEU A 1 100 ? -11.892 -5.732 0.095 1.00 78.06 100 LEU A C 1
ATOM 811 O O . LEU A 1 100 ? -11.764 -5.477 1.289 1.00 78.06 100 LEU A O 1
ATOM 815 N N . LYS A 1 101 ? -13.011 -6.270 -0.392 1.00 67.00 101 LYS A N 1
ATOM 816 C CA . LYS A 1 101 ? -14.086 -6.733 0.488 1.00 67.00 101 LYS A CA 1
ATOM 817 C C . LYS A 1 101 ? -13.626 -8.025 1.166 1.00 67.00 101 LYS A C 1
ATOM 819 O O . LYS A 1 101 ? -13.430 -9.025 0.474 1.00 67.00 101 LYS A O 1
ATOM 824 N N . GLY A 1 102 ? -13.448 -7.994 2.487 1.00 56.47 102 GLY A N 1
ATOM 825 C CA . GLY A 1 102 ? -13.423 -9.217 3.290 1.00 56.47 102 GLY A CA 1
ATOM 826 C C . GLY A 1 102 ? -14.739 -9.959 3.063 1.00 56.47 102 GLY A C 1
ATOM 827 O O . GLY A 1 102 ? -15.796 -9.327 3.055 1.00 56.47 102 GLY A O 1
ATOM 828 N N . LYS A 1 103 ? -14.665 -11.251 2.750 1.00 44.09 103 LYS A N 1
ATOM 829 C CA . LYS A 1 103 ? -15.842 -12.120 2.785 1.00 44.09 103 LYS A CA 1
ATOM 830 C C . LYS A 1 103 ? -16.091 -12.558 4.215 1.00 44.09 103 LYS A C 1
ATOM 832 O O . LYS A 1 103 ? -15.076 -12.779 4.909 1.00 44.09 103 LYS A O 1
#

Sequence (103 aa):
MQLEAELGSGTADELIVGWCSEPNHVWVTIDHDARSRHIRFSMLPTLGVHAIVLRPEPRGPREQLWSVVTRFEEWEHALANAQERGRTWVQPRKGRLKPLKGK

pLDDT: mean 74.1, std 15.93, range [37.16, 92.69]

Foldseek 3Di:
DPPVVPPPDPPVVVVVLVVQLDPPHEAEEEDPDPVCNVVCQVVSQVSNGHYEYEPPDQPDPVSSVVVCVVCVVLVVVVVVPDPRTGWYWYDYPDDGIGTDDDD

Organism: NCBI:txid1670831

Radius of gyration: 14.16 Å; chains: 1; bounding box: 41×31×31 Å